Protein AF-A0A534IMD2-F1 (afdb_monomer_lite)

pLDDT: mean 94.57, std 8.64, range [44.84, 98.88]

Sequence (165 aa):
MSPAAIDRVFERRLSAFINAGQPQLLQGGRKGVEKESLRVTPQGRLAGTPHPRALGSALTDEHITTDYSEALIELVTPAFTHSWELLQYLLDLHQFVYRHLGDELLWATSMPCAIDRDEDIPLAQYGRSHIGRMKTIYRNGLGLRYGRMMQAISGVHFNYSFPRP

Radius of gyration: 20.44 Å; chains: 1; bounding box: 40×32×58 Å

Secondary structure (DSSP, 8-state):
-PPP---HHHHHHHHHHHHTT-GGGGTT-EEEEEEEEEEE-TTSBBP-SPPPGGG--TTT-SSEEE-SBTTEEEEEPPPBSSHHHHHHHHHHHHHHHHTTSTT-EE--SSS--B-S-GGGSPBP---SSHHHHHHHHHHHHHHHHH-HHHHT---EEEEEEPPP-

Structure (mmCIF, N/CA/C/O backbone):
data_AF-A0A534IMD2-F1
#
_entry.id   AF-A0A534IMD2-F1
#
loop_
_atom_site.group_PDB
_atom_site.id
_atom_site.type_symbol
_atom_site.label_atom_id
_atom_site.label_alt_id
_atom_site.label_comp_id
_atom_site.label_asym_id
_atom_site.label_entity_id
_atom_site.label_seq_id
_atom_site.pdbx_PDB_ins_code
_atom_site.Cartn_x
_atom_site.Cartn_y
_atom_site.Cartn_z
_atom_site.occupancy
_atom_site.B_iso_or_equiv
_atom_site.auth_seq_id
_atom_site.auth_comp_id
_atom_site.auth_asym_id
_atom_site.auth_atom_id
_atom_site.pdbx_PDB_model_num
ATOM 1 N N . MET A 1 1 ? 21.701 1.878 34.511 1.00 44.84 1 MET A N 1
ATOM 2 C CA . MET A 1 1 ? 20.429 2.104 33.792 1.00 44.84 1 MET A CA 1
ATOM 3 C C . MET A 1 1 ? 19.536 2.914 34.713 1.00 44.84 1 MET A C 1
ATOM 5 O O . MET A 1 1 ? 19.290 2.459 35.821 1.00 44.84 1 MET A O 1
ATOM 9 N N . SER A 1 2 ? 19.162 4.136 34.327 1.00 50.16 2 SER A N 1
ATOM 10 C CA . SER A 1 2 ? 18.204 4.936 35.105 1.00 50.16 2 SER A CA 1
ATOM 11 C C . SER A 1 2 ? 16.863 4.193 35.122 1.00 50.16 2 SER A C 1
ATOM 13 O O . SER A 1 2 ? 16.464 3.726 34.050 1.00 50.16 2 SER A O 1
ATOM 15 N N . PRO A 1 3 ? 16.173 4.038 36.267 1.00 55.62 3 PRO A N 1
ATOM 16 C CA . PRO A 1 3 ? 14.817 3.511 36.257 1.00 55.62 3 PRO A CA 1
ATOM 17 C C . PRO A 1 3 ? 13.993 4.433 35.361 1.00 55.62 3 PRO A C 1
ATOM 19 O O . PRO A 1 3 ? 14.042 5.653 35.538 1.00 55.62 3 PRO A O 1
ATOM 22 N N . ALA A 1 4 ? 13.302 3.874 34.365 1.00 61.97 4 ALA A N 1
ATOM 23 C CA . ALA A 1 4 ? 12.401 4.647 33.522 1.00 61.97 4 ALA A CA 1
ATOM 24 C C . ALA A 1 4 ? 11.477 5.446 34.449 1.00 61.97 4 ALA A C 1
ATOM 26 O O . ALA A 1 4 ? 10.780 4.864 35.282 1.00 61.97 4 ALA A O 1
ATOM 27 N N . ALA A 1 5 ? 11.564 6.776 34.390 1.00 67.50 5 ALA A N 1
ATOM 28 C CA . ALA A 1 5 ? 10.766 7.636 35.241 1.00 67.50 5 ALA A CA 1
ATOM 29 C C . ALA A 1 5 ? 9.299 7.328 34.941 1.00 67.50 5 ALA A C 1
ATOM 31 O O . ALA A 1 5 ? 8.837 7.550 33.825 1.00 67.50 5 ALA A O 1
ATOM 32 N N . ILE A 1 6 ? 8.597 6.752 35.917 1.00 66.94 6 ILE A N 1
ATOM 33 C CA . ILE A 1 6 ? 7.177 6.438 35.784 1.00 66.94 6 ILE A CA 1
ATOM 34 C C . ILE A 1 6 ? 6.456 7.754 35.497 1.00 66.94 6 ILE A C 1
ATOM 36 O O . ILE A 1 6 ? 6.516 8.689 36.306 1.00 66.94 6 ILE A O 1
ATOM 40 N N . ASP A 1 7 ? 5.795 7.832 34.344 1.00 85.62 7 ASP A N 1
ATOM 41 C CA . ASP A 1 7 ? 4.964 8.971 33.981 1.00 85.62 7 ASP A CA 1
ATOM 42 C C . ASP A 1 7 ? 3.763 9.022 34.937 1.00 85.62 7 ASP A C 1
ATOM 44 O O . ASP A 1 7 ? 2.736 8.365 34.760 1.00 85.62 7 ASP A O 1
ATOM 48 N N . ARG A 1 8 ? 3.906 9.825 35.995 1.00 87.94 8 ARG A N 1
ATOM 49 C CA . ARG A 1 8 ? 2.874 10.014 37.022 1.00 87.94 8 ARG A CA 1
ATOM 50 C C . ARG A 1 8 ? 1.573 10.577 36.445 1.00 87.94 8 ARG A C 1
ATOM 52 O O . ARG A 1 8 ? 0.520 10.413 37.059 1.00 87.94 8 ARG A O 1
ATOM 59 N N . VAL A 1 9 ? 1.624 11.262 35.301 1.00 91.12 9 VAL A N 1
ATOM 60 C CA . VAL A 1 9 ? 0.428 11.783 34.630 1.00 91.12 9 VAL A CA 1
ATOM 61 C C . VAL A 1 9 ? -0.318 10.646 33.944 1.00 91.12 9 VAL A C 1
ATOM 63 O O . VAL A 1 9 ? -1.542 10.577 34.083 1.00 91.12 9 VAL A O 1
ATOM 66 N N . PHE A 1 10 ? 0.400 9.755 33.257 1.00 89.25 10 PHE A N 1
ATOM 67 C CA . PHE A 1 10 ? -0.167 8.542 32.667 1.00 89.25 10 PHE A CA 1
ATOM 68 C C . PHE A 1 10 ? -0.849 7.674 33.729 1.00 89.25 10 PHE A C 1
ATOM 70 O O . PHE A 1 10 ? -2.043 7.406 33.610 1.00 89.25 10 PHE A O 1
ATOM 77 N N . GLU A 1 11 ? -0.144 7.344 34.814 1.00 90.88 11 GLU A N 1
ATOM 78 C CA . GLU A 1 11 ? -0.682 6.509 35.899 1.00 90.88 11 GLU A CA 1
ATOM 79 C C . GLU A 1 11 ? -1.950 7.100 36.522 1.00 90.88 11 GLU A C 1
ATOM 81 O O . GLU A 1 11 ? -2.948 6.407 36.733 1.00 90.88 11 GLU A O 1
ATOM 86 N N . ARG A 1 12 ? -1.958 8.418 36.762 1.00 92.50 12 ARG A N 1
ATOM 87 C CA . ARG A 1 12 ? -3.133 9.106 37.308 1.00 92.50 12 ARG A CA 1
ATOM 88 C C . ARG A 1 12 ? -4.322 9.058 36.347 1.00 92.50 12 ARG A C 1
ATOM 90 O O . ARG A 1 12 ? -5.449 8.870 36.797 1.00 92.50 12 ARG A O 1
ATOM 97 N N . ARG A 1 13 ? -4.095 9.245 35.041 1.00 89.00 13 ARG A N 1
ATOM 98 C CA . ARG A 1 13 ? -5.154 9.191 34.016 1.00 89.00 13 ARG A CA 1
ATOM 99 C C . ARG A 1 13 ? -5.706 7.778 33.858 1.00 89.00 13 ARG A C 1
ATOM 101 O O . ARG A 1 13 ? -6.921 7.621 33.819 1.00 89.00 13 ARG A O 1
ATOM 108 N N . LEU A 1 14 ? -4.832 6.774 33.826 1.00 88.06 14 LEU A N 1
ATOM 109 C CA . LEU A 1 14 ? -5.225 5.370 33.757 1.00 88.06 14 LEU A CA 1
ATOM 110 C C . LEU A 1 14 ? -6.031 4.964 34.996 1.00 88.06 14 LEU A C 1
ATOM 112 O O . LEU A 1 14 ? -7.119 4.413 34.859 1.00 88.06 14 LEU A O 1
ATOM 116 N N . SER A 1 15 ? -5.560 5.324 36.193 1.00 91.19 15 SER A N 1
ATOM 117 C CA . SER A 1 15 ? -6.284 5.075 37.446 1.00 91.19 15 SER A CA 1
ATOM 118 C C . SER A 1 15 ? -7.655 5.752 37.454 1.00 91.19 15 SER A C 1
ATOM 120 O O . SER A 1 15 ? -8.643 5.131 37.831 1.00 91.19 15 SER A O 1
ATOM 122 N N . ALA A 1 16 ? -7.747 7.010 37.005 1.00 89.06 16 ALA A N 1
ATOM 123 C CA . ALA A 1 16 ? -9.023 7.716 36.907 1.00 89.06 16 ALA A CA 1
ATOM 124 C C . ALA A 1 16 ? -9.985 7.038 35.916 1.00 89.06 16 ALA A C 1
ATOM 126 O O . ALA A 1 16 ? -11.165 6.903 36.222 1.00 89.06 16 ALA A O 1
ATOM 127 N N . PHE A 1 17 ? -9.484 6.575 34.767 1.00 87.50 17 PHE A N 1
ATOM 128 C CA . PHE A 1 17 ? -10.277 5.843 33.778 1.00 87.50 17 PHE A CA 1
ATOM 129 C C . PHE A 1 17 ? -10.803 4.509 34.328 1.00 87.50 17 PHE A C 1
ATOM 131 O O . PHE A 1 17 ? -11.991 4.217 34.205 1.00 87.50 17 PHE A O 1
ATOM 138 N N . ILE A 1 18 ? -9.938 3.726 34.981 1.00 88.94 18 ILE A N 1
ATOM 139 C CA . ILE A 1 18 ? -10.311 2.453 35.613 1.00 88.94 18 ILE A CA 1
ATOM 140 C C . ILE A 1 18 ? -11.369 2.693 36.697 1.00 88.94 18 ILE A C 1
ATOM 142 O O . ILE A 1 18 ? -12.411 2.039 36.700 1.00 88.94 18 ILE A O 1
ATOM 146 N N . ASN A 1 19 ? -11.138 3.673 37.575 1.00 92.56 19 ASN A N 1
ATOM 147 C CA . ASN A 1 19 ? -12.040 3.993 38.682 1.00 92.56 19 ASN A CA 1
ATOM 148 C C . ASN A 1 19 ? -13.374 4.599 38.221 1.00 92.56 19 ASN A C 1
ATOM 150 O O . ASN A 1 19 ? -14.359 4.497 38.948 1.00 92.56 19 ASN A O 1
ATOM 154 N N . ALA A 1 20 ? -13.435 5.205 37.030 1.00 88.62 20 ALA A N 1
ATOM 155 C CA . ALA A 1 20 ? -14.683 5.710 36.459 1.00 88.62 20 ALA A CA 1
ATOM 156 C C . ALA A 1 20 ? -15.673 4.585 36.104 1.00 88.62 20 ALA A C 1
ATOM 158 O O . ALA A 1 20 ? -16.863 4.855 35.969 1.00 88.62 20 ALA A O 1
ATOM 159 N N . GLY A 1 21 ? -15.211 3.335 35.959 1.00 86.94 21 GLY A N 1
ATOM 160 C CA . GLY A 1 21 ? -16.087 2.182 35.729 1.00 86.94 21 GLY A CA 1
ATOM 161 C C . GLY A 1 21 ? -16.780 2.177 34.361 1.00 86.94 21 GLY A C 1
ATOM 162 O O . GLY A 1 21 ? -17.847 1.585 34.222 1.00 86.94 21 GLY A O 1
ATOM 163 N N . GLN A 1 22 ? -16.187 2.828 33.353 1.00 84.25 22 GLN A N 1
ATOM 164 C CA . GLN A 1 22 ? -16.753 2.982 32.004 1.00 84.25 22 GLN A CA 1
ATOM 165 C C . GLN A 1 22 ? -15.873 2.312 30.928 1.00 84.25 22 GLN A C 1
ATOM 167 O O . GLN A 1 22 ? -15.345 2.989 30.040 1.00 84.25 22 GLN A O 1
ATOM 172 N N . PRO A 1 23 ? -15.683 0.976 30.968 1.00 80.25 23 PRO A N 1
ATOM 173 C CA . PRO A 1 23 ? -14.828 0.271 30.009 1.00 80.25 23 PRO A CA 1
ATOM 174 C C . PRO A 1 23 ? -15.314 0.403 28.558 1.00 80.25 23 PRO A C 1
ATOM 176 O O . PRO A 1 23 ? -14.522 0.245 27.630 1.00 80.25 23 PRO A O 1
ATOM 179 N N . GLN A 1 24 ? -16.594 0.725 28.348 1.00 84.44 24 GLN A N 1
ATOM 180 C CA . GLN A 1 24 ? -17.191 0.898 27.025 1.00 84.44 24 GLN A CA 1
ATOM 181 C C . GLN A 1 24 ? -16.595 2.090 26.259 1.00 84.44 24 GLN A C 1
ATOM 183 O O . GLN A 1 24 ? -16.595 2.071 25.034 1.00 84.44 24 GLN A O 1
ATOM 188 N N . LEU A 1 25 ? -16.008 3.080 26.945 1.00 84.12 25 LEU A N 1
ATOM 189 C CA . LEU A 1 25 ? -15.410 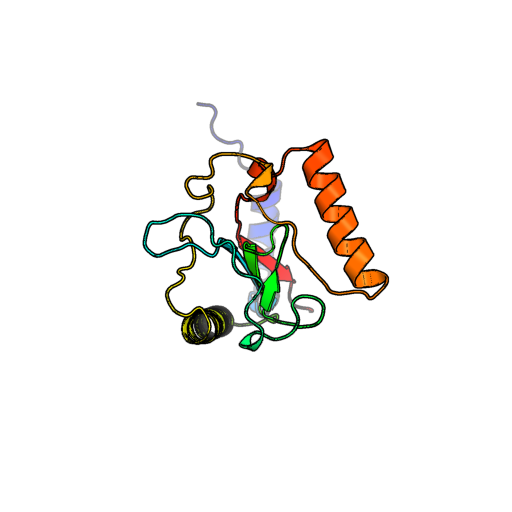4.267 26.313 1.00 84.12 25 LEU A CA 1
ATOM 190 C C . LEU A 1 25 ? -14.211 3.964 25.403 1.00 84.12 25 LEU A C 1
ATOM 192 O O . LEU A 1 25 ? -13.847 4.794 24.576 1.00 84.12 25 LEU A O 1
ATOM 196 N N . LEU A 1 26 ? -13.566 2.805 25.566 1.00 84.06 26 LEU A N 1
ATOM 197 C CA . LEU A 1 26 ? -12.480 2.353 24.686 1.00 84.06 26 LEU A CA 1
ATOM 198 C C . LEU A 1 26 ? -12.923 1.225 23.745 1.00 84.06 26 LEU A C 1
ATOM 200 O O . LEU A 1 26 ? -12.136 0.772 22.913 1.00 84.06 26 LEU A O 1
ATOM 204 N N . GLN A 1 27 ? -14.169 0.763 23.860 1.00 88.56 27 GLN A N 1
ATOM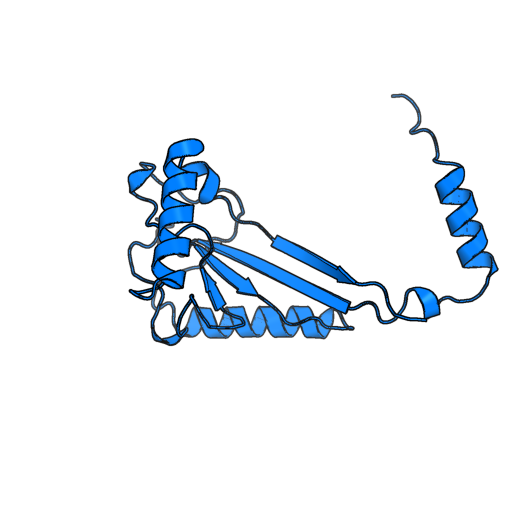 205 C CA . GLN A 1 27 ? -14.724 -0.283 23.009 1.00 88.56 27 GLN A CA 1
ATOM 206 C C . GLN A 1 27 ? -15.329 0.320 21.741 1.00 88.56 27 GLN A C 1
ATOM 208 O O . GLN A 1 27 ? -15.902 1.400 21.762 1.00 88.56 27 GLN A O 1
ATOM 213 N N . GLY A 1 28 ? -15.221 -0.396 20.620 1.00 89.44 28 GLY A N 1
ATOM 214 C CA . GLY A 1 28 ? -15.822 0.028 19.350 1.00 89.44 28 GLY A CA 1
ATOM 215 C C . GLY A 1 28 ? -14.974 0.992 18.514 1.00 89.44 28 GLY A C 1
ATOM 216 O O . GLY A 1 28 ? -15.460 1.498 17.504 1.00 89.44 28 GLY A O 1
ATOM 217 N N . GLY A 1 29 ? -13.712 1.233 18.887 1.00 94.62 29 GLY A N 1
ATOM 218 C CA . GLY A 1 29 ? -12.768 1.936 18.017 1.00 94.62 29 GLY A CA 1
ATOM 219 C C . GLY A 1 29 ? -12.591 1.206 16.684 1.00 94.62 29 GLY A C 1
ATOM 220 O O . GLY A 1 29 ? -12.532 -0.028 16.647 1.00 94.62 29 GLY A O 1
ATOM 221 N N . ARG A 1 30 ? -12.526 1.959 15.581 1.00 96.94 30 ARG A N 1
ATOM 222 C CA . ARG A 1 30 ? -12.354 1.376 14.242 1.00 96.94 30 ARG A CA 1
ATOM 223 C C . ARG A 1 30 ? -10.885 1.330 13.859 1.00 96.94 30 ARG A C 1
ATOM 225 O O . ARG A 1 30 ? -10.134 2.242 14.195 1.00 96.94 30 ARG A O 1
ATOM 232 N N . LYS A 1 31 ? -10.505 0.297 13.117 1.00 97.50 31 LYS A N 1
ATOM 233 C CA . LYS A 1 31 ? -9.135 0.006 12.690 1.00 97.50 31 LYS A CA 1
ATOM 234 C C . LYS A 1 31 ? -9.093 -0.426 11.235 1.00 97.50 31 LYS A C 1
ATOM 236 O O . LYS A 1 31 ? -9.986 -1.140 10.789 1.00 97.50 31 LYS A O 1
ATOM 241 N N . GLY A 1 32 ? -8.058 -0.008 10.528 1.00 98.50 32 GLY A N 1
ATOM 242 C CA . GLY A 1 32 ? -7.754 -0.429 9.165 1.00 98.50 32 GLY A CA 1
ATOM 243 C C . GLY A 1 32 ? -6.255 -0.647 9.016 1.00 98.50 32 GLY A C 1
ATOM 244 O O . GLY A 1 32 ? -5.473 -0.168 9.840 1.00 98.50 32 GLY A O 1
ATOM 245 N N . VAL A 1 33 ? -5.858 -1.390 7.992 1.00 98.69 33 VAL A N 1
ATOM 246 C CA . VAL A 1 33 ? -4.456 -1.664 7.687 1.00 98.69 33 VAL A CA 1
ATOM 247 C C . VAL A 1 33 ? -4.176 -1.367 6.222 1.00 98.69 33 VAL A C 1
ATOM 249 O O . VAL A 1 33 ? -4.959 -1.743 5.352 1.00 98.69 33 VAL A O 1
ATOM 252 N N . GLU A 1 34 ? -3.036 -0.731 5.979 1.00 98.81 34 GLU A N 1
ATOM 253 C CA . GLU A 1 34 ? -2.367 -0.724 4.678 1.00 98.81 34 GLU A CA 1
ATOM 254 C C . GLU A 1 34 ? -1.155 -1.653 4.783 1.00 98.81 34 GLU A C 1
ATOM 256 O O . GLU A 1 34 ? -0.410 -1.594 5.766 1.00 98.81 34 GLU A O 1
ATOM 261 N N . LYS A 1 35 ? -0.972 -2.550 3.814 1.00 98.69 35 LYS A N 1
ATOM 262 C CA . LYS A 1 35 ? 0.175 -3.463 3.760 1.00 98.69 35 LYS A CA 1
ATOM 263 C C . LYS A 1 35 ? 0.808 -3.398 2.387 1.00 98.69 35 LYS A C 1
ATOM 265 O O . LYS A 1 35 ? 0.162 -3.723 1.394 1.00 98.69 35 LYS A O 1
ATOM 270 N N . GLU A 1 36 ? 2.098 -3.110 2.358 1.00 98.81 36 GLU A N 1
ATOM 271 C CA . GLU A 1 36 ? 2.885 -3.047 1.132 1.00 98.81 36 GLU A CA 1
ATOM 272 C C . GLU A 1 36 ? 3.696 -4.331 0.921 1.00 98.81 36 GLU A C 1
ATOM 274 O O . GLU A 1 36 ? 4.067 -5.028 1.871 1.00 98.81 36 GLU A O 1
ATOM 279 N N . SER A 1 37 ? 3.971 -4.677 -0.336 1.00 98.56 37 SER A N 1
ATOM 280 C CA . SER A 1 37 ? 4.895 -5.758 -0.681 1.00 98.56 37 SER A CA 1
ATOM 281 C C . SER A 1 37 ? 5.397 -5.638 -2.117 1.00 98.56 37 SER A C 1
ATOM 283 O O . SER A 1 37 ? 4.644 -5.312 -3.033 1.00 98.56 37 SER A O 1
ATOM 285 N N . LEU A 1 38 ? 6.678 -5.928 -2.338 1.00 98.62 38 LEU A N 1
ATOM 286 C CA . LEU A 1 38 ? 7.212 -6.030 -3.692 1.00 98.62 38 LEU A CA 1
ATOM 287 C C . LEU A 1 38 ? 6.741 -7.331 -4.340 1.00 98.62 38 LEU A C 1
ATOM 289 O O . LEU A 1 38 ? 6.892 -8.409 -3.766 1.00 98.62 38 LEU A O 1
ATOM 293 N N . ARG A 1 39 ? 6.247 -7.243 -5.570 1.00 98.62 39 ARG A N 1
ATOM 294 C CA . ARG A 1 39 ? 6.112 -8.393 -6.458 1.00 98.62 39 ARG A CA 1
ATOM 295 C C . ARG A 1 39 ? 7.499 -8.835 -6.904 1.00 98.62 39 ARG A C 1
ATOM 297 O O . ARG A 1 39 ? 8.309 -8.022 -7.359 1.00 98.62 39 ARG A O 1
ATOM 304 N N . VAL A 1 40 ? 7.774 -10.123 -6.769 1.00 98.44 40 VAL A N 1
ATOM 305 C CA . VAL A 1 40 ? 9.056 -10.733 -7.119 1.00 98.44 40 VAL A CA 1
ATOM 306 C C . VAL A 1 40 ? 8.846 -12.006 -7.927 1.00 98.44 40 VAL A C 1
ATOM 308 O O . VAL A 1 40 ? 7.835 -12.689 -7.813 1.00 98.44 40 VAL A O 1
ATOM 311 N N . THR A 1 41 ? 9.831 -12.347 -8.740 1.00 97.75 41 THR A N 1
ATOM 312 C CA . THR A 1 41 ? 9.941 -13.655 -9.393 1.00 97.75 41 THR A CA 1
ATOM 313 C C . THR A 1 41 ? 10.164 -14.772 -8.358 1.00 97.75 41 THR A C 1
ATOM 315 O O . THR A 1 41 ? 10.621 -14.486 -7.246 1.00 97.75 41 THR A O 1
ATOM 318 N N . PRO A 1 42 ? 9.957 -16.056 -8.712 1.00 97.12 42 PRO A N 1
ATOM 319 C CA . PRO A 1 42 ? 10.295 -17.189 -7.842 1.00 97.12 42 PRO A CA 1
ATOM 320 C C . PRO A 1 42 ? 11.757 -17.219 -7.369 1.00 97.12 42 PRO A C 1
ATOM 322 O O . PRO A 1 42 ? 12.072 -17.823 -6.349 1.00 97.12 42 PRO A O 1
ATOM 325 N N . GLN A 1 43 ? 12.662 -16.556 -8.093 1.00 96.44 43 GLN A N 1
ATOM 326 C CA . GLN A 1 43 ? 14.076 -16.418 -7.740 1.00 96.44 43 GLN A CA 1
ATOM 327 C C . GLN A 1 43 ? 14.341 -15.246 -6.776 1.00 96.44 43 GLN A C 1
ATOM 329 O O . GLN A 1 43 ? 15.495 -14.952 -6.474 1.00 96.44 43 GLN A O 1
ATOM 334 N N . GLY A 1 44 ? 13.298 -14.547 -6.318 1.00 95.62 44 GLY A N 1
ATOM 335 C CA . GLY A 1 44 ? 13.410 -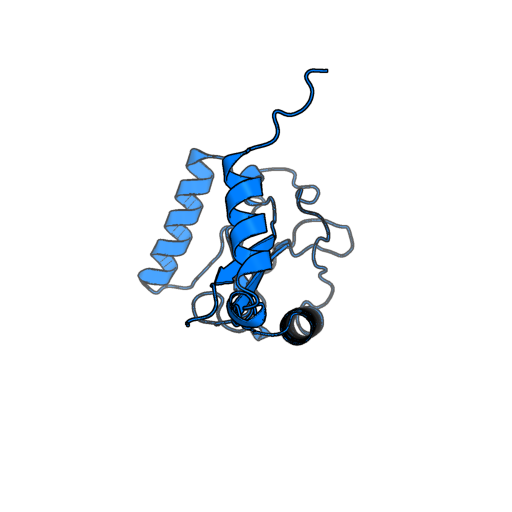13.409 -5.407 1.00 95.62 44 GLY A CA 1
ATOM 336 C C . GLY A 1 44 ? 13.932 -12.131 -6.065 1.00 95.62 44 GLY A C 1
ATOM 337 O O . GLY A 1 44 ? 14.419 -11.252 -5.363 1.00 95.62 44 GLY A O 1
ATOM 338 N N . ARG A 1 45 ? 13.865 -12.011 -7.398 1.00 96.69 45 ARG A N 1
ATOM 339 C CA . ARG A 1 45 ? 14.196 -10.762 -8.114 1.00 96.69 45 ARG A CA 1
ATOM 340 C C . ARG A 1 45 ? 12.949 -9.919 -8.322 1.00 96.69 45 ARG A C 1
ATOM 342 O O . ARG A 1 45 ? 11.894 -10.490 -8.590 1.00 96.69 45 ARG A O 1
ATOM 349 N N . LEU A 1 46 ? 13.088 -8.596 -8.270 1.00 97.81 46 LEU A N 1
ATOM 350 C CA . LEU A 1 46 ? 11.996 -7.650 -8.503 1.00 97.81 46 LEU A CA 1
ATOM 351 C C . LEU A 1 46 ? 11.260 -7.945 -9.822 1.00 97.81 46 LEU A C 1
ATOM 353 O O . LEU A 1 46 ? 11.893 -8.140 -10.862 1.00 97.81 46 LEU A O 1
ATOM 357 N N . ALA A 1 47 ? 9.928 -7.984 -9.783 1.00 97.44 47 ALA A N 1
ATOM 358 C CA . ALA A 1 47 ? 9.115 -8.176 -10.977 1.00 97.44 47 ALA A CA 1
ATOM 359 C C . ALA A 1 47 ? 9.148 -6.923 -11.869 1.00 97.44 47 ALA A C 1
ATOM 361 O O . ALA A 1 47 ? 8.907 -5.810 -11.408 1.00 97.44 47 ALA A O 1
ATOM 362 N N . GLY A 1 48 ? 9.419 -7.110 -13.164 1.00 95.75 48 GLY A N 1
ATOM 363 C CA . GLY A 1 48 ? 9.393 -6.036 -14.171 1.00 95.75 48 GLY A CA 1
ATOM 364 C C . GLY A 1 48 ? 8.071 -5.918 -14.937 1.00 95.75 48 GLY A C 1
ATOM 365 O O . GLY A 1 48 ? 7.947 -5.096 -15.842 1.00 95.75 48 GLY A O 1
ATOM 366 N N . THR A 1 49 ? 7.096 -6.769 -14.627 1.00 97.69 49 THR A N 1
ATOM 367 C CA . THR A 1 49 ? 5.769 -6.764 -15.249 1.00 97.69 49 THR A CA 1
ATOM 368 C C . THR A 1 49 ? 4.927 -5.593 -14.719 1.00 97.69 49 THR A C 1
ATOM 370 O O . THR A 1 49 ? 5.126 -5.150 -13.583 1.00 97.69 49 THR A O 1
ATOM 373 N N . PRO A 1 50 ? 3.970 -5.074 -15.509 1.00 98.06 50 PRO A N 1
ATOM 374 C CA . PRO A 1 50 ? 3.045 -4.046 -15.036 1.00 98.06 50 PRO A CA 1
ATOM 375 C C . PRO A 1 50 ? 2.092 -4.590 -13.963 1.00 98.06 50 PRO A C 1
ATOM 377 O O . PRO A 1 50 ? 1.931 -5.804 -13.825 1.00 98.06 50 PRO A O 1
ATOM 380 N N . HIS A 1 51 ? 1.410 -3.692 -13.251 1.00 98.31 51 HIS A N 1
ATOM 381 C CA . HIS A 1 51 ? 0.322 -4.043 -12.346 1.00 98.31 51 HIS A CA 1
ATOM 382 C C . HIS A 1 51 ? -0.702 -4.946 -13.070 1.00 98.31 51 HIS A C 1
ATOM 384 O O . HIS A 1 51 ? -1.178 -4.583 -14.158 1.00 98.31 51 HIS A O 1
ATOM 390 N N . PRO A 1 52 ? -1.036 -6.134 -12.526 1.00 97.94 52 PRO A N 1
ATOM 391 C CA . PRO A 1 52 ? -1.916 -7.070 -13.212 1.00 97.94 52 PRO A CA 1
ATOM 392 C C . PRO A 1 52 ? -3.294 -6.463 -13.487 1.00 97.94 52 PRO A C 1
ATOM 394 O O . PRO A 1 52 ? -4.008 -6.070 -12.572 1.00 97.94 52 PRO A O 1
ATOM 397 N N . ARG A 1 53 ? -3.722 -6.451 -14.756 1.00 96.31 53 ARG A N 1
ATOM 398 C CA . ARG A 1 53 ? -5.018 -5.865 -15.162 1.00 96.31 53 ARG A CA 1
ATOM 399 C C . ARG A 1 53 ? -6.225 -6.477 -14.449 1.00 96.31 53 ARG A C 1
ATOM 401 O O . ARG A 1 53 ? -7.245 -5.812 -14.309 1.00 96.31 53 ARG A O 1
ATOM 408 N N . ALA A 1 54 ? -6.123 -7.738 -14.031 1.00 97.44 54 ALA A N 1
ATOM 409 C CA . ALA A 1 54 ? -7.182 -8.427 -13.298 1.00 97.44 54 ALA A CA 1
ATOM 410 C C . ALA A 1 54 ? -7.387 -7.884 -11.871 1.00 97.44 54 ALA A C 1
ATOM 412 O O . ALA A 1 54 ? -8.443 -8.109 -11.292 1.00 97.44 54 ALA A O 1
ATOM 413 N N . LEU A 1 55 ? -6.414 -7.139 -11.335 1.00 97.88 55 LEU A N 1
ATOM 414 C CA . LEU A 1 55 ? -6.523 -6.412 -10.066 1.00 97.88 55 LEU A CA 1
ATOM 415 C C . LEU A 1 55 ? -7.133 -5.013 -10.242 1.00 97.88 55 LEU A C 1
ATOM 417 O O . LEU A 1 55 ? -7.244 -4.264 -9.282 1.00 97.88 55 LEU A O 1
ATOM 421 N N . GLY A 1 56 ? -7.548 -4.664 -11.462 1.00 96.81 56 GLY A N 1
ATOM 422 C CA . GLY A 1 56 ? -8.198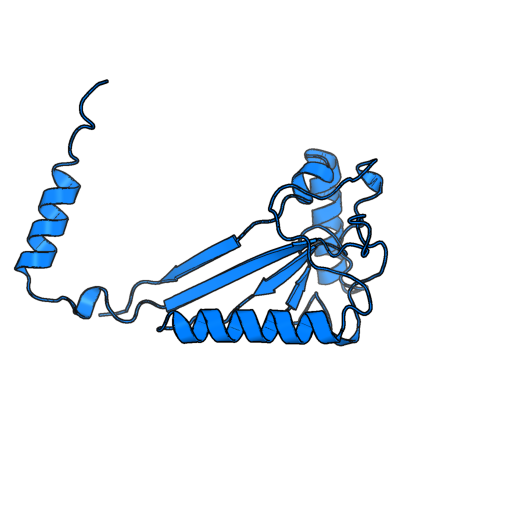 -3.399 -11.757 1.00 96.81 56 GLY A CA 1
ATOM 423 C C . GLY A 1 56 ? -7.211 -2.273 -12.047 1.00 96.81 56 GLY A C 1
ATOM 424 O O . GLY A 1 56 ? -6.193 -2.445 -12.720 1.00 96.81 56 GLY A O 1
ATOM 425 N N . SER A 1 57 ? -7.588 -1.070 -11.623 1.00 98.25 57 SER A N 1
ATOM 426 C CA . SER A 1 57 ? -6.831 0.155 -11.861 1.00 98.25 57 SER A CA 1
ATOM 427 C C . SER A 1 57 ? -6.257 0.634 -10.540 1.00 98.25 57 SER A C 1
ATOM 429 O O . SER A 1 57 ? -6.997 1.166 -9.717 1.00 98.25 57 SER A O 1
ATOM 431 N N . ALA A 1 58 ? -4.934 0.559 -10.386 1.00 98.31 58 ALA A N 1
ATOM 432 C CA . ALA A 1 58 ? -4.248 1.057 -9.194 1.00 98.31 58 ALA A CA 1
ATOM 433 C C . ALA A 1 58 ? -4.546 2.542 -8.892 1.00 98.31 58 ALA A C 1
ATOM 435 O O . ALA A 1 58 ? -4.375 2.995 -7.768 1.00 98.31 58 ALA A O 1
ATOM 436 N N . LEU A 1 59 ? -5.011 3.332 -9.869 1.00 98.56 59 LEU A N 1
ATOM 437 C CA . LEU A 1 59 ? -5.404 4.724 -9.628 1.00 98.56 59 LEU A CA 1
ATOM 438 C C . LEU A 1 59 ? -6.719 4.858 -8.843 1.00 98.56 59 LEU A C 1
ATOM 440 O O . LEU A 1 59 ? -6.912 5.868 -8.168 1.00 98.56 59 LEU A O 1
ATOM 444 N N . THR A 1 60 ? -7.646 3.918 -9.015 1.00 98.19 60 THR A N 1
ATOM 445 C CA . THR A 1 60 ? -9.061 4.094 -8.642 1.00 98.19 60 THR A CA 1
ATOM 446 C C . THR A 1 60 ? -9.643 2.944 -7.835 1.00 98.19 60 THR A C 1
ATOM 448 O O . THR A 1 60 ? -10.753 3.090 -7.339 1.00 98.19 60 THR A O 1
ATOM 451 N N . ASP A 1 61 ? -8.958 1.807 -7.755 1.00 97.94 61 ASP A N 1
ATOM 452 C CA . ASP A 1 61 ? -9.375 0.698 -6.905 1.00 97.94 61 ASP A CA 1
ATOM 453 C C . ASP A 1 61 ? -9.251 1.086 -5.424 1.00 97.94 61 ASP A C 1
ATOM 455 O O . ASP A 1 61 ? -8.309 1.774 -5.026 1.00 97.94 61 ASP A O 1
ATOM 459 N N . GLU A 1 62 ? -10.231 0.682 -4.618 1.00 97.38 62 GLU A N 1
ATOM 460 C CA . GLU A 1 62 ? -10.327 1.066 -3.206 1.00 97.38 62 GLU A CA 1
ATOM 461 C C . GLU A 1 62 ? -9.469 0.192 -2.281 1.00 97.38 62 GLU A C 1
ATOM 463 O O . GLU A 1 62 ? -9.224 0.575 -1.136 1.00 97.38 62 GLU A O 1
ATOM 468 N N . HIS A 1 63 ? -9.038 -0.985 -2.744 1.00 98.56 63 HIS A N 1
ATOM 469 C CA . HIS A 1 63 ? -8.436 -2.010 -1.890 1.00 98.56 63 HIS A CA 1
ATOM 470 C C . HIS A 1 63 ? -7.081 -2.509 -2.374 1.00 98.56 63 HIS A C 1
ATOM 472 O O . HIS A 1 63 ? -6.307 -3.021 -1.564 1.00 98.56 63 HIS A O 1
ATOM 478 N N . ILE A 1 64 ? -6.794 -2.401 -3.669 1.00 98.75 64 ILE A N 1
ATOM 479 C CA . ILE A 1 64 ? -5.553 -2.887 -4.265 1.00 98.75 64 ILE A CA 1
ATOM 480 C C . ILE A 1 64 ? -4.966 -1.789 -5.145 1.00 98.75 64 ILE A C 1
ATOM 482 O O . ILE A 1 64 ? -5.454 -1.492 -6.231 1.00 98.75 64 ILE A O 1
ATOM 486 N N . THR A 1 65 ? -3.868 -1.199 -4.692 1.00 98.75 65 THR A N 1
ATOM 487 C CA . THR A 1 65 ? -3.159 -0.149 -5.423 1.00 98.75 65 THR A CA 1
ATOM 488 C C . THR A 1 65 ? -1.665 -0.462 -5.494 1.00 98.75 65 THR A C 1
ATOM 490 O O . THR A 1 65 ? -1.220 -1.578 -5.215 1.00 98.75 65 THR A O 1
ATOM 493 N N . THR A 1 66 ? -0.882 0.507 -5.944 1.00 98.75 66 THR A N 1
ATOM 494 C CA . THR A 1 66 ? 0.576 0.481 -5.897 1.00 98.75 66 THR A CA 1
ATOM 495 C C . THR A 1 66 ? 1.055 1.708 -5.148 1.00 98.75 66 THR A C 1
ATOM 497 O O . THR A 1 66 ? 0.571 2.813 -5.429 1.00 98.75 66 THR A O 1
ATOM 500 N N . ASP A 1 67 ? 2.058 1.549 -4.289 1.00 98.44 67 ASP A N 1
ATOM 501 C CA . ASP A 1 67 ? 2.745 2.698 -3.714 1.00 98.44 67 ASP A CA 1
ATOM 502 C C . ASP A 1 67 ? 3.824 3.215 -4.687 1.00 98.44 67 ASP A C 1
ATOM 504 O O . ASP A 1 67 ? 3.490 3.555 -5.826 1.00 98.44 67 ASP A O 1
ATOM 508 N N . TYR A 1 68 ? 5.095 3.342 -4.296 1.00 98.56 68 TYR A N 1
ATOM 509 C CA . TYR A 1 68 ? 6.109 4.028 -5.092 1.00 98.56 68 TYR A CA 1
ATOM 510 C C . TYR A 1 68 ? 6.365 3.369 -6.454 1.00 98.56 68 TYR A C 1
ATOM 512 O O . TYR A 1 68 ? 6.445 4.047 -7.489 1.00 98.56 68 TYR A O 1
ATOM 520 N N . SER A 1 69 ? 6.513 2.046 -6.440 1.00 98.50 69 SER A N 1
ATOM 521 C CA . SER A 1 69 ? 6.913 1.245 -7.592 1.00 98.50 69 SER A CA 1
ATOM 522 C C . SER A 1 69 ? 5.721 0.545 -8.233 1.00 98.50 69 SER A C 1
ATOM 524 O O . SER A 1 69 ? 4.804 0.118 -7.541 1.00 98.50 69 SER A O 1
ATOM 526 N N . GLU A 1 70 ? 5.768 0.336 -9.547 1.00 98.69 70 GLU A N 1
ATOM 527 C CA . GLU A 1 70 ? 4.790 -0.497 -10.268 1.00 98.69 70 GLU A CA 1
ATOM 528 C C . GLU A 1 70 ? 4.763 -1.942 -9.731 1.00 98.69 70 GLU A C 1
ATOM 530 O O . GLU A 1 70 ? 3.760 -2.654 -9.824 1.00 98.69 70 GLU A O 1
ATOM 535 N N . ALA A 1 71 ? 5.878 -2.383 -9.147 1.00 98.25 71 ALA A N 1
ATOM 536 C CA . ALA A 1 71 ? 6.006 -3.677 -8.493 1.00 98.25 71 ALA A CA 1
ATOM 537 C C . ALA A 1 71 ? 5.637 -3.653 -7.001 1.00 98.25 71 ALA A C 1
ATOM 539 O O . ALA A 1 71 ? 5.490 -4.721 -6.420 1.00 98.25 71 ALA A O 1
ATOM 540 N N . LEU A 1 72 ? 5.483 -2.486 -6.370 1.00 98.69 72 LEU A N 1
ATOM 541 C CA . LEU A 1 72 ? 5.171 -2.366 -4.942 1.00 98.69 72 LEU A CA 1
ATOM 542 C C . LEU A 1 72 ? 3.654 -2.305 -4.756 1.00 98.69 72 LEU A C 1
ATOM 544 O O . LEU A 1 72 ? 3.059 -1.231 -4.809 1.00 98.69 72 LEU A O 1
ATOM 548 N N . ILE A 1 73 ? 3.029 -3.472 -4.591 1.00 98.62 73 ILE A N 1
ATOM 549 C CA . ILE A 1 73 ? 1.588 -3.563 -4.352 1.00 98.62 73 ILE A CA 1
ATOM 550 C C . ILE A 1 73 ? 1.265 -3.090 -2.935 1.00 98.62 73 ILE A C 1
ATOM 552 O O . ILE A 1 73 ? 2.008 -3.385 -2.000 1.00 98.62 73 ILE A O 1
ATOM 556 N N . GLU A 1 74 ? 0.138 -2.406 -2.781 1.00 98.88 74 GLU A N 1
ATOM 557 C CA . GLU A 1 74 ? -0.390 -1.950 -1.500 1.00 98.88 74 GLU A CA 1
ATOM 558 C C . GLU A 1 74 ? -1.830 -2.449 -1.345 1.00 98.88 74 GLU A C 1
ATOM 560 O O . GLU A 1 74 ? -2.676 -2.243 -2.220 1.00 98.88 74 GLU A O 1
ATOM 565 N N . LEU A 1 75 ? -2.091 -3.155 -0.245 1.00 98.81 75 LEU A N 1
ATOM 566 C CA . LEU A 1 75 ? -3.404 -3.683 0.114 1.00 98.81 75 LEU A CA 1
ATOM 567 C C . LEU A 1 75 ? -4.012 -2.809 1.204 1.00 98.81 75 LEU A C 1
ATOM 569 O O . LEU A 1 75 ? -3.413 -2.674 2.270 1.00 98.81 75 LEU A O 1
ATOM 573 N N . VAL A 1 76 ? -5.205 -2.275 0.959 1.00 98.75 76 VAL A N 1
ATOM 574 C CA . VAL A 1 76 ? -5.874 -1.303 1.831 1.00 98.75 76 VAL A CA 1
ATOM 575 C C . VAL A 1 76 ? -7.206 -1.867 2.318 1.00 98.75 76 VAL A C 1
ATOM 577 O O . VAL A 1 76 ? -8.122 -2.138 1.536 1.00 98.75 76 VAL A O 1
ATOM 580 N N . THR A 1 77 ? -7.344 -2.055 3.630 1.00 98.81 77 THR A N 1
ATOM 581 C CA . THR A 1 77 ? -8.598 -2.550 4.212 1.00 98.81 77 THR A CA 1
ATOM 582 C C . THR A 1 77 ? -9.580 -1.410 4.509 1.00 98.81 77 THR A C 1
ATOM 584 O O . THR A 1 77 ? -9.163 -0.319 4.902 1.00 98.81 77 THR A O 1
ATOM 587 N N . PRO A 1 78 ? -10.901 -1.670 4.488 1.00 98.50 78 PRO A N 1
ATOM 588 C CA . PRO A 1 78 ? -11.870 -0.831 5.184 1.00 98.50 78 PRO A CA 1
ATOM 589 C C . PRO A 1 78 ? -11.563 -0.711 6.684 1.00 98.50 78 PRO A C 1
ATOM 591 O O . PRO A 1 78 ? -10.747 -1.445 7.250 1.00 98.50 78 PRO A O 1
ATOM 594 N N . ALA A 1 79 ? -12.276 0.195 7.352 1.00 97.88 79 ALA A N 1
ATOM 595 C CA . ALA A 1 79 ? -12.202 0.341 8.800 1.00 97.88 79 ALA A CA 1
ATOM 596 C C . ALA A 1 79 ? -13.202 -0.593 9.513 1.00 97.88 79 ALA A C 1
ATOM 598 O O . ALA A 1 79 ? -14.417 -0.410 9.397 1.00 97.88 79 ALA A O 1
ATOM 599 N N . PHE A 1 80 ? -12.710 -1.532 10.317 1.00 97.88 80 PHE A N 1
ATOM 600 C CA . PHE A 1 80 ? -13.499 -2.522 11.063 1.00 97.88 80 PHE A CA 1
ATOM 601 C C . PHE A 1 80 ? -13.504 -2.244 12.564 1.00 97.88 80 PHE A C 1
ATOM 603 O O . PHE A 1 80 ? -12.567 -1.649 13.091 1.00 97.88 80 PHE A O 1
ATOM 610 N N . THR A 1 81 ? -14.527 -2.703 13.281 1.00 95.94 81 THR A N 1
ATOM 611 C CA . THR A 1 81 ? -14.570 -2.660 14.754 1.00 95.94 81 THR A CA 1
ATOM 612 C C . THR A 1 81 ? -13.862 -3.870 15.371 1.00 95.94 81 THR A C 1
ATOM 614 O O . THR A 1 81 ? -13.177 -3.741 16.392 1.00 95.94 81 THR A O 1
ATOM 617 N N . HIS A 1 82 ? -13.937 -5.047 14.740 1.00 95.62 82 HIS A N 1
ATOM 618 C CA . HIS A 1 82 ? -13.303 -6.265 15.246 1.00 95.62 82 HIS A CA 1
ATOM 619 C C . HIS A 1 82 ? -12.002 -6.604 14.508 1.00 95.62 82 HIS A C 1
ATOM 621 O O . HIS A 1 82 ? -11.869 -6.416 13.304 1.00 95.62 82 HIS A O 1
ATOM 627 N N . SER A 1 83 ? -10.991 -7.090 15.247 1.00 96.19 83 SER A N 1
ATOM 628 C CA . SER A 1 83 ? -9.678 -7.408 14.647 1.00 96.19 83 SER A CA 1
ATOM 629 C C . SER A 1 83 ? -9.771 -8.585 13.686 1.00 96.19 83 SER A C 1
ATOM 631 O O . SER A 1 83 ? -9.044 -8.621 12.703 1.00 96.19 83 SER A O 1
ATOM 633 N N . TRP A 1 84 ? -10.638 -9.552 13.990 1.00 97.81 84 TRP A N 1
ATOM 634 C CA . TRP A 1 84 ? -10.775 -10.755 13.180 1.00 97.81 84 TRP A CA 1
ATOM 635 C C . TRP A 1 84 ? -11.344 -10.429 11.793 1.00 97.81 84 TRP A C 1
ATOM 637 O O . TRP A 1 84 ? -10.846 -10.973 10.819 1.00 97.81 84 TRP A O 1
ATOM 647 N N . GLU A 1 85 ? -12.299 -9.494 11.689 1.00 98.25 85 GLU A N 1
ATOM 648 C CA . GLU A 1 85 ? -12.856 -9.047 10.403 1.00 98.25 85 GLU A CA 1
ATOM 649 C C . GLU A 1 85 ? -11.780 -8.393 9.538 1.00 98.25 85 GLU A C 1
ATOM 651 O O . GLU A 1 85 ? -11.633 -8.736 8.371 1.00 98.25 85 GLU A O 1
ATOM 656 N N . LEU A 1 86 ? -10.977 -7.503 10.134 1.00 98.50 86 LEU A N 1
ATOM 657 C CA . LEU A 1 86 ? -9.855 -6.858 9.453 1.00 98.50 86 LEU A CA 1
ATOM 658 C C . LEU A 1 86 ? -8.861 -7.893 8.924 1.00 98.50 86 LEU A C 1
ATOM 660 O O . LEU A 1 86 ? -8.491 -7.850 7.753 1.00 98.50 86 LEU A O 1
ATOM 664 N N . LEU A 1 87 ? -8.425 -8.817 9.785 1.00 98.56 87 LEU A N 1
ATOM 665 C CA . LEU A 1 87 ? -7.448 -9.838 9.410 1.00 98.56 87 LEU A CA 1
ATOM 666 C C . LEU A 1 87 ? -8.001 -10.785 8.341 1.00 98.56 87 LEU A C 1
ATOM 668 O O . LEU A 1 87 ? -7.264 -11.142 7.425 1.00 98.56 87 LEU A O 1
ATOM 672 N N . GLN A 1 88 ? -9.282 -11.153 8.429 1.00 98.81 88 GLN A N 1
ATOM 673 C CA . GLN A 1 88 ? -9.946 -11.961 7.410 1.00 98.81 88 GLN A CA 1
ATOM 674 C C . GLN A 1 88 ? -10.005 -11.216 6.072 1.00 98.81 88 GLN A C 1
ATOM 676 O O . GLN A 1 88 ? -9.617 -11.777 5.056 1.00 98.81 88 GLN A O 1
ATOM 681 N N . TYR A 1 89 ? -10.386 -9.936 6.071 1.00 98.81 89 TYR A N 1
ATOM 682 C CA . TYR A 1 89 ? -10.430 -9.129 4.851 1.00 98.81 89 TYR A CA 1
ATOM 683 C C . TYR A 1 89 ? -9.048 -8.986 4.201 1.00 98.81 89 TYR A C 1
ATOM 685 O O . TYR A 1 89 ? -8.896 -9.150 2.993 1.00 98.81 89 TYR A O 1
ATOM 693 N N . LEU A 1 90 ? -8.011 -8.723 5.004 1.00 98.75 90 LEU A N 1
ATOM 694 C CA . LEU A 1 90 ? -6.636 -8.636 4.512 1.00 98.75 90 LEU A CA 1
ATOM 695 C C . LEU A 1 90 ? -6.150 -9.978 3.937 1.00 98.75 90 LEU A C 1
ATOM 697 O O . LEU A 1 90 ? -5.452 -9.997 2.922 1.00 98.75 90 LEU A O 1
ATOM 701 N N . LEU A 1 91 ? -6.529 -11.098 4.561 1.00 98.75 91 LEU A N 1
ATOM 702 C CA . LEU A 1 91 ? -6.264 -12.435 4.034 1.00 98.75 91 LEU A CA 1
ATOM 703 C C . LEU A 1 91 ? -6.969 -12.652 2.689 1.00 98.75 91 LEU A C 1
ATOM 705 O O . LEU A 1 91 ? -6.344 -13.157 1.758 1.00 98.75 91 LEU A O 1
ATOM 709 N N . ASP A 1 92 ? -8.230 -12.241 2.568 1.00 98.81 92 ASP A N 1
ATOM 710 C CA . ASP A 1 92 ? -9.009 -12.377 1.338 1.00 98.81 92 ASP A CA 1
ATOM 711 C C . ASP A 1 92 ? -8.396 -11.553 0.194 1.00 98.81 92 ASP A C 1
ATOM 713 O O . ASP A 1 92 ? -8.242 -12.074 -0.914 1.00 98.81 92 ASP A O 1
ATOM 717 N N . LEU A 1 93 ? -7.945 -10.318 0.466 1.00 98.62 93 LEU A N 1
ATOM 718 C CA . LEU A 1 93 ? -7.188 -9.507 -0.500 1.00 98.62 93 LEU A CA 1
ATOM 719 C C . LEU A 1 93 ? -5.908 -10.218 -0.942 1.00 98.62 93 LEU A C 1
ATOM 721 O O . LEU A 1 93 ? -5.640 -10.323 -2.138 1.00 98.62 93 LEU A O 1
ATOM 725 N N . HIS A 1 94 ? -5.137 -10.756 0.005 1.00 98.69 94 HIS A N 1
ATOM 726 C CA . HIS A 1 94 ? -3.933 -11.521 -0.309 1.00 98.69 94 HIS A CA 1
ATOM 727 C C . HIS A 1 94 ? -4.235 -12.727 -1.207 1.00 98.69 94 HIS A C 1
ATOM 729 O O . HIS A 1 94 ? -3.546 -12.934 -2.206 1.00 98.69 94 HIS A O 1
ATOM 735 N N . GLN A 1 95 ? -5.264 -13.514 -0.886 1.00 98.62 95 GLN A N 1
ATOM 736 C CA . GLN A 1 95 ? -5.663 -14.670 -1.689 1.00 98.62 95 GLN A CA 1
ATOM 737 C C . GLN A 1 95 ? -6.143 -14.263 -3.084 1.00 98.62 95 GLN A C 1
ATOM 739 O O . GLN A 1 95 ? -5.804 -14.925 -4.065 1.00 98.62 95 GLN A O 1
ATOM 744 N N . PHE A 1 96 ? -6.921 -13.185 -3.185 1.00 98.69 96 PHE A N 1
ATOM 745 C CA . PHE A 1 96 ? -7.372 -12.651 -4.464 1.00 98.69 96 PHE A CA 1
ATOM 746 C C . PHE A 1 96 ? -6.189 -12.203 -5.324 1.00 98.69 96 PHE A C 1
ATOM 748 O O . PHE A 1 96 ? -6.114 -12.586 -6.491 1.00 98.69 96 PHE A O 1
ATOM 755 N N . VAL A 1 97 ? -5.233 -11.476 -4.742 1.00 98.56 97 VAL A N 1
ATOM 756 C CA . VAL A 1 97 ? -4.005 -11.057 -5.424 1.00 98.56 97 VAL A CA 1
ATOM 757 C C . VAL A 1 97 ? -3.217 -12.263 -5.922 1.00 98.56 97 VAL A C 1
ATOM 759 O O . VAL A 1 97 ? -2.934 -12.344 -7.113 1.00 98.56 97 VAL A O 1
ATOM 762 N N . TYR A 1 98 ? -2.933 -13.242 -5.060 1.00 98.31 98 TYR A N 1
ATOM 763 C CA . TYR A 1 98 ? -2.152 -14.424 -5.440 1.00 98.31 98 TYR A CA 1
ATOM 764 C C . TYR A 1 98 ? -2.776 -15.230 -6.586 1.00 98.31 98 TYR A C 1
ATOM 766 O O . TYR A 1 98 ? -2.047 -15.770 -7.412 1.00 98.31 98 TYR A O 1
ATOM 774 N N . ARG A 1 99 ? -4.110 -15.268 -6.706 1.00 98.31 99 ARG A N 1
ATOM 775 C CA . ARG A 1 99 ? -4.789 -15.916 -7.847 1.00 98.31 99 ARG A CA 1
ATOM 776 C C . ARG A 1 99 ? -4.549 -15.210 -9.189 1.00 98.31 99 ARG A C 1
ATOM 778 O O . ARG A 1 99 ? -4.785 -15.817 -10.228 1.00 98.31 99 ARG A O 1
ATOM 785 N N . HIS A 1 100 ? -4.083 -13.961 -9.176 1.00 98.19 100 HIS A N 1
ATOM 786 C CA . HIS A 1 100 ? -3.880 -13.122 -10.362 1.00 98.19 100 HIS A CA 1
ATOM 787 C C . HIS A 1 100 ? -2.423 -12.667 -10.562 1.00 98.19 100 HIS A C 1
ATOM 789 O O . HIS A 1 100 ? -2.158 -11.879 -11.470 1.00 98.19 100 HIS A O 1
ATOM 795 N N . LEU A 1 101 ? -1.480 -13.160 -9.750 1.00 96.31 101 LEU A N 1
ATOM 796 C CA . LEU A 1 101 ? -0.045 -12.862 -9.873 1.00 96.31 101 LEU A CA 1
ATOM 797 C C . LEU A 1 101 ? 0.705 -13.787 -10.848 1.00 96.31 101 LEU A C 1
ATOM 799 O O . LEU A 1 101 ? 1.861 -13.525 -11.173 1.00 96.31 101 LEU A O 1
ATOM 803 N N . GLY A 1 102 ? 0.068 -14.857 -11.336 1.00 96.56 102 GLY A N 1
ATOM 804 C CA . GLY A 1 102 ? 0.764 -15.883 -12.115 1.00 96.56 102 GLY A CA 1
ATOM 805 C C . GLY A 1 102 ? 1.819 -16.583 -11.256 1.00 96.56 102 GLY A C 1
ATOM 806 O O . GLY A 1 102 ? 1.499 -17.052 -10.167 1.00 96.56 102 GLY A O 1
ATOM 807 N N . ASP A 1 103 ? 3.064 -16.619 -11.732 1.00 97.25 103 ASP A N 1
ATOM 808 C CA . ASP A 1 103 ? 4.195 -17.225 -11.011 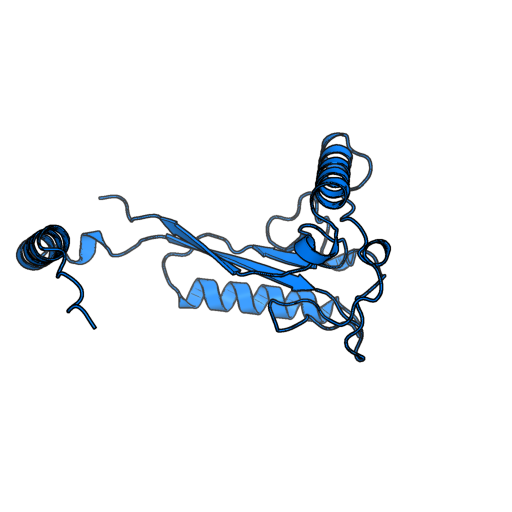1.00 97.25 103 ASP A CA 1
ATOM 809 C C . ASP A 1 103 ? 4.909 -16.244 -10.059 1.00 97.25 103 ASP A C 1
ATOM 811 O O . ASP A 1 103 ? 5.886 -16.610 -9.403 1.00 97.25 103 ASP A O 1
ATOM 815 N N . GLU A 1 104 ? 4.475 -14.982 -9.992 1.00 98.31 104 GLU A N 1
ATOM 816 C CA . GLU A 1 104 ? 5.066 -13.999 -9.083 1.00 98.31 104 GLU A CA 1
ATOM 817 C C . GLU A 1 104 ? 4.655 -14.236 -7.626 1.00 98.31 104 GLU A C 1
ATOM 819 O O . GLU A 1 104 ? 3.589 -14.766 -7.310 1.00 98.31 104 GLU A O 1
ATOM 824 N N . LEU A 1 105 ? 5.512 -13.786 -6.716 1.00 98.19 105 LEU A N 1
ATOM 825 C CA . LEU A 1 105 ? 5.341 -13.875 -5.275 1.00 98.19 105 LEU A CA 1
ATOM 826 C C . LEU A 1 105 ? 5.327 -12.480 -4.654 1.00 98.19 105 LEU A C 1
ATOM 828 O O . LEU A 1 105 ? 5.847 -11.523 -5.226 1.00 98.19 105 LEU A O 1
ATOM 832 N N . LEU A 1 106 ? 4.777 -12.375 -3.446 1.00 98.38 106 LEU A N 1
ATOM 833 C CA . LEU A 1 106 ? 4.892 -11.174 -2.625 1.00 98.38 106 LEU A CA 1
ATOM 834 C C . LEU A 1 106 ? 6.095 -11.308 -1.689 1.00 98.38 106 LEU A C 1
ATOM 836 O O . LEU A 1 106 ? 6.187 -12.263 -0.914 1.00 98.38 106 LEU A O 1
ATOM 840 N N . TRP A 1 107 ? 7.011 -10.346 -1.746 1.00 98.31 107 TRP A N 1
ATOM 841 C CA . TRP A 1 107 ? 8.165 -10.277 -0.861 1.00 98.31 107 TRP A CA 1
ATOM 842 C C . TRP A 1 107 ? 7.715 -10.111 0.594 1.00 98.31 107 TRP A C 1
ATOM 844 O O . TRP A 1 107 ? 6.932 -9.220 0.930 1.00 98.31 107 TRP A O 1
ATOM 854 N N . ALA A 1 108 ? 8.185 -11.006 1.462 1.00 95.94 108 ALA A N 1
ATOM 855 C CA . ALA A 1 108 ? 7.630 -11.177 2.802 1.00 95.94 108 ALA A CA 1
ATOM 856 C C . ALA A 1 108 ? 8.280 -10.291 3.880 1.00 95.94 108 ALA A C 1
ATOM 858 O O . ALA A 1 108 ? 7.888 -10.376 5.044 1.00 95.94 108 ALA A O 1
ATOM 859 N N . THR A 1 109 ? 9.278 -9.474 3.532 1.00 96.38 109 THR A N 1
ATOM 860 C CA . THR A 1 109 ? 10.033 -8.655 4.493 1.00 96.38 109 THR A CA 1
ATOM 861 C C . THR A 1 109 ? 10.081 -7.188 4.070 1.00 96.38 109 THR A C 1
ATOM 863 O O . THR A 1 109 ? 9.923 -6.862 2.898 1.00 96.38 109 THR A O 1
ATOM 866 N N . SER A 1 110 ? 10.289 -6.290 5.039 1.00 97.69 110 SER A N 1
ATOM 867 C CA . SER A 1 110 ? 10.277 -4.841 4.793 1.00 97.69 110 SER A CA 1
ATOM 868 C C . SER A 1 110 ? 11.424 -4.371 3.908 1.00 97.69 110 SER A C 1
ATOM 870 O O . SER A 1 110 ? 11.210 -3.590 2.984 1.00 97.69 110 SER A O 1
ATOM 872 N N . MET A 1 111 ? 12.644 -4.839 4.187 1.00 98.00 111 MET A N 1
ATOM 873 C CA . MET A 1 111 ? 13.802 -4.486 3.369 1.00 98.00 111 MET A CA 1
ATOM 874 C C . MET A 1 111 ? 13.682 -5.157 2.000 1.00 98.00 111 MET A C 1
ATOM 876 O O . MET A 1 111 ? 13.349 -6.344 1.953 1.00 98.00 111 MET A O 1
ATOM 880 N N . PRO A 1 112 ? 13.950 -4.429 0.905 1.00 95.62 112 PRO A N 1
ATOM 881 C CA . PRO A 1 112 ? 13.703 -4.917 -0.440 1.00 95.62 112 PRO A CA 1
ATOM 882 C C . PRO A 1 112 ? 14.524 -6.168 -0.766 1.00 95.62 112 PRO A C 1
ATOM 884 O O . PRO A 1 112 ? 15.566 -6.442 -0.163 1.00 95.62 112 PRO A O 1
ATOM 887 N N . CYS A 1 113 ? 14.051 -6.918 -1.760 1.00 93.25 113 CYS A N 1
ATOM 888 C CA . CYS A 1 113 ? 14.813 -8.004 -2.360 1.00 93.25 113 CYS A CA 1
ATOM 889 C C . CYS A 1 113 ? 16.087 -7.483 -3.053 1.00 93.25 113 CYS A C 1
ATOM 891 O O . CYS A 1 113 ? 16.313 -6.276 -3.153 1.00 93.25 113 CYS A O 1
ATOM 893 N N . ALA A 1 114 ? 16.915 -8.391 -3.577 1.00 91.75 114 ALA A N 1
ATOM 894 C CA . ALA A 1 114 ? 18.099 -7.999 -4.337 1.00 91.75 114 ALA A CA 1
ATOM 895 C C . ALA A 1 114 ? 17.702 -7.155 -5.564 1.00 91.75 114 ALA A C 1
ATOM 897 O O . ALA A 1 114 ? 16.968 -7.619 -6.442 1.00 91.75 114 ALA A O 1
ATOM 898 N N . ILE A 1 115 ? 18.183 -5.913 -5.595 1.00 94.94 115 ILE A N 1
ATOM 899 C CA . ILE A 1 115 ? 17.979 -4.935 -6.664 1.00 94.94 115 ILE A CA 1
ATOM 900 C C . ILE A 1 115 ? 19.349 -4.329 -6.963 1.00 94.94 115 ILE A C 1
ATOM 902 O O . ILE A 1 115 ? 20.025 -3.849 -6.054 1.00 94.94 115 ILE A O 1
ATOM 906 N N . ASP A 1 116 ? 19.761 -4.398 -8.228 1.00 91.50 116 ASP A N 1
ATOM 907 C CA . ASP A 1 116 ? 21.124 -4.059 -8.638 1.00 91.50 116 ASP A CA 1
ATOM 908 C C . ASP A 1 116 ? 21.319 -2.540 -8.748 1.00 91.50 116 ASP A C 1
ATOM 910 O O . ASP A 1 116 ? 22.347 -2.009 -8.321 1.00 91.50 116 ASP A O 1
ATOM 914 N N . ARG A 1 117 ? 20.337 -1.826 -9.316 1.00 94.69 117 ARG A N 1
ATOM 915 C CA . ARG A 1 117 ? 20.400 -0.374 -9.520 1.00 94.69 117 ARG A CA 1
ATOM 916 C C . ARG A 1 117 ? 19.077 0.304 -9.199 1.00 94.69 117 ARG A C 1
ATOM 918 O O . ARG A 1 117 ? 18.004 -0.276 -9.343 1.00 94.69 117 ARG A O 1
ATOM 925 N N . ASP A 1 118 ? 19.158 1.582 -8.849 1.00 92.75 118 ASP A N 1
ATOM 926 C CA . ASP A 1 118 ? 17.991 2.422 -8.568 1.00 92.75 118 ASP A CA 1
ATOM 927 C C . ASP A 1 118 ? 17.015 2.477 -9.750 1.00 92.75 118 ASP A C 1
ATOM 929 O O . ASP A 1 118 ? 15.798 2.448 -9.560 1.00 92.75 118 ASP A O 1
ATOM 933 N N . GLU A 1 119 ? 17.525 2.520 -10.985 1.00 93.12 119 GLU A N 1
ATOM 934 C CA . GLU A 1 119 ? 16.684 2.605 -12.183 1.00 93.12 119 GLU A CA 1
ATOM 935 C C . GLU A 1 119 ? 15.891 1.323 -12.456 1.00 93.12 119 GLU A C 1
ATOM 937 O O . GLU A 1 119 ? 14.892 1.380 -13.179 1.00 93.12 119 GLU A O 1
ATOM 942 N N . ASP A 1 120 ? 16.296 0.198 -11.858 1.00 95.56 120 ASP A N 1
ATOM 943 C CA . ASP A 1 120 ? 15.616 -1.090 -12.002 1.00 95.56 120 ASP A CA 1
ATOM 944 C C . ASP A 1 120 ? 14.284 -1.121 -11.230 1.00 95.56 120 ASP A C 1
ATOM 946 O O . ASP A 1 120 ? 13.474 -2.018 -11.447 1.00 95.56 120 ASP A O 1
ATOM 950 N N . ILE A 1 121 ? 14.018 -0.128 -10.368 1.00 97.94 121 ILE A N 1
ATOM 951 C CA . ILE A 1 121 ? 12.742 0.044 -9.663 1.00 97.94 121 ILE A CA 1
ATOM 952 C C . ILE A 1 121 ? 11.788 0.856 -10.558 1.00 97.94 121 ILE A C 1
ATOM 954 O O . ILE A 1 121 ? 11.965 2.079 -10.697 1.00 97.94 121 ILE A O 1
ATOM 958 N N . PRO A 1 122 ? 10.771 0.224 -11.181 1.00 97.56 122 PRO A N 1
ATOM 959 C CA . PRO A 1 122 ? 9.853 0.913 -12.079 1.00 97.56 122 PRO A CA 1
ATOM 960 C C . PRO A 1 122 ? 8.931 1.839 -11.287 1.00 97.56 122 PRO A C 1
ATOM 962 O O . PRO A 1 122 ? 8.336 1.421 -10.305 1.00 97.56 122 PRO A O 1
ATOM 965 N N . LEU A 1 123 ? 8.755 3.089 -11.717 1.00 98.44 123 LEU A N 1
ATOM 966 C CA . LEU A 1 123 ? 7.786 3.989 -11.078 1.00 98.44 123 LEU A CA 1
ATOM 967 C C . LEU A 1 123 ? 6.359 3.490 -11.310 1.00 98.44 123 LEU A C 1
ATOM 969 O O . LEU A 1 123 ? 6.042 3.104 -12.437 1.00 98.44 123 LEU A O 1
ATOM 973 N N . ALA A 1 124 ? 5.493 3.597 -10.302 1.00 98.69 124 ALA A N 1
ATOM 974 C CA . ALA A 1 124 ? 4.082 3.259 -10.461 1.00 98.69 124 ALA A CA 1
ATOM 975 C C . ALA A 1 124 ? 3.399 4.092 -11.560 1.00 98.69 124 ALA A C 1
ATOM 977 O O . ALA A 1 124 ? 3.587 5.316 -11.672 1.00 98.69 124 ALA A O 1
ATOM 978 N N . GLN A 1 125 ? 2.594 3.417 -12.376 1.00 98.56 125 GLN A N 1
ATOM 979 C CA . GLN A 1 125 ? 1.924 3.952 -13.552 1.00 98.56 125 GLN A CA 1
ATOM 980 C C . GLN A 1 125 ? 0.413 4.032 -13.327 1.00 98.56 125 GLN A C 1
ATOM 982 O O . GLN A 1 125 ? -0.266 3.037 -13.106 1.00 98.56 125 GLN A O 1
ATOM 987 N N . TYR A 1 126 ? -0.146 5.233 -13.487 1.00 98.44 126 TYR A N 1
ATOM 988 C CA . TYR A 1 126 ? -1.573 5.497 -13.245 1.00 98.44 126 TYR A CA 1
ATOM 989 C C . TYR A 1 126 ? -2.326 5.964 -14.503 1.00 98.44 126 TYR A C 1
ATOM 991 O O . TYR A 1 126 ? -3.331 6.674 -14.433 1.00 98.44 126 TYR A O 1
ATOM 999 N N . GLY A 1 127 ? -1.822 5.608 -15.687 1.00 97.06 127 GLY A N 1
ATOM 1000 C CA . GLY A 1 127 ? -2.421 5.979 -16.970 1.00 97.06 127 GLY A CA 1
ATOM 1001 C C . GLY A 1 127 ? -2.178 7.438 -17.389 1.00 97.06 127 GLY A C 1
ATOM 1002 O O . GLY A 1 127 ? -1.227 8.091 -16.964 1.00 97.06 127 GLY A O 1
ATOM 1003 N N . ARG A 1 128 ? -3.018 7.946 -18.305 1.00 97.94 128 ARG A N 1
ATOM 1004 C CA . ARG A 1 128 ? -2.795 9.226 -19.017 1.00 97.94 128 ARG A CA 1
ATOM 1005 C C . ARG A 1 128 ? -3.590 10.422 -18.483 1.00 97.94 128 ARG A C 1
ATOM 1007 O O . ARG A 1 128 ? -3.389 11.533 -18.973 1.00 97.94 128 ARG A O 1
ATOM 1014 N N . SER A 1 129 ? -4.479 10.221 -17.509 1.00 98.56 129 SER A N 1
ATOM 1015 C CA . SER A 1 129 ? -5.234 11.316 -16.887 1.00 98.56 129 SER A CA 1
ATOM 1016 C C . SER A 1 129 ? -4.289 12.299 -16.183 1.00 98.56 129 SER A C 1
ATOM 1018 O O . SER A 1 129 ? -3.178 11.933 -15.794 1.00 98.56 129 SER A O 1
ATOM 1020 N N . HIS A 1 130 ? -4.706 13.557 -16.000 1.00 98.50 130 HIS A N 1
ATOM 1021 C CA . HIS A 1 130 ? -3.872 14.549 -15.307 1.00 98.50 130 HIS A CA 1
ATOM 1022 C C . HIS A 1 130 ? -3.496 14.096 -13.891 1.00 98.50 130 HIS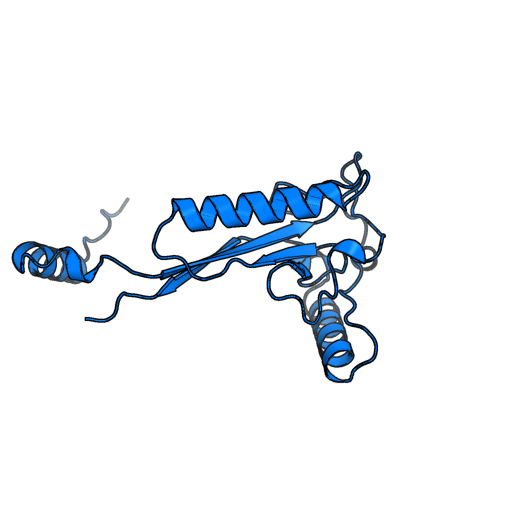 A C 1
ATOM 1024 O O . HIS A 1 130 ? -2.329 14.190 -13.516 1.00 98.50 130 HIS A O 1
ATOM 1030 N N . ILE A 1 131 ? -4.452 13.537 -13.143 1.00 98.38 131 ILE A N 1
ATOM 1031 C CA . ILE A 1 131 ? -4.211 13.029 -11.788 1.00 98.38 131 ILE A CA 1
ATOM 1032 C C . ILE A 1 131 ? -3.270 11.815 -11.785 1.00 98.38 131 ILE A C 1
ATOM 1034 O O . ILE A 1 131 ? -2.367 11.746 -10.952 1.00 98.38 131 ILE A O 1
ATOM 1038 N N . GLY A 1 132 ? -3.413 10.902 -12.752 1.00 98.62 132 GLY A N 1
ATOM 1039 C CA . GLY A 1 132 ? -2.532 9.743 -12.879 1.00 98.62 132 GLY A CA 1
ATOM 1040 C C . GLY A 1 132 ? -1.094 10.155 -13.194 1.00 98.62 132 GLY A C 1
ATOM 1041 O O . GLY A 1 132 ? -0.159 9.778 -12.489 1.00 98.62 132 GLY A O 1
ATOM 1042 N N . ARG A 1 133 ? -0.918 11.039 -14.184 1.00 98.62 133 ARG A N 1
ATOM 1043 C CA . ARG A 1 133 ? 0.395 11.606 -14.530 1.00 98.62 133 ARG A CA 1
ATOM 1044 C C . ARG A 1 133 ? 1.018 12.357 -13.356 1.00 98.62 133 ARG A C 1
ATOM 1046 O O . ARG A 1 133 ? 2.212 12.206 -13.121 1.00 98.62 133 ARG A O 1
ATOM 1053 N N . MET A 1 134 ? 0.231 13.135 -12.612 1.00 98.69 134 MET A N 1
ATOM 1054 C CA . MET A 1 134 ? 0.704 13.846 -11.422 1.00 98.69 134 MET A CA 1
ATOM 1055 C C . MET A 1 134 ? 1.256 12.877 -10.365 1.00 98.69 134 MET A C 1
ATOM 1057 O O . MET A 1 134 ? 2.348 13.115 -9.852 1.00 98.69 134 MET A O 1
ATOM 1061 N N . LYS A 1 135 ? 0.562 11.765 -10.078 1.00 98.69 135 LYS A N 1
ATOM 1062 C CA . LYS A 1 135 ? 1.025 10.746 -9.116 1.00 98.69 135 LYS A CA 1
ATOM 1063 C C . LYS A 1 135 ? 2.330 10.065 -9.548 1.00 98.69 135 LYS A C 1
ATOM 1065 O O . LYS A 1 135 ? 3.202 9.851 -8.703 1.00 98.69 135 LYS A O 1
ATOM 1070 N N . THR A 1 136 ? 2.501 9.774 -10.839 1.00 98.69 136 THR A N 1
ATOM 1071 C CA . THR A 1 136 ? 3.762 9.223 -11.372 1.00 98.69 136 THR A CA 1
ATOM 1072 C C . THR A 1 136 ? 4.891 10.262 -11.349 1.00 98.69 136 THR A C 1
ATOM 1074 O O . THR A 1 136 ? 6.012 9.943 -10.956 1.00 98.69 136 THR A O 1
ATOM 1077 N N . ILE A 1 137 ? 4.615 11.527 -11.694 1.00 98.69 137 ILE A N 1
ATOM 1078 C CA . ILE A 1 137 ? 5.600 12.625 -11.620 1.00 98.69 137 ILE A CA 1
ATOM 1079 C C . ILE A 1 137 ? 6.065 12.847 -10.177 1.00 98.69 137 ILE A C 1
ATOM 1081 O O . ILE A 1 137 ? 7.257 13.036 -9.942 1.00 98.69 137 ILE A O 1
ATOM 1085 N N . TYR A 1 138 ? 5.148 12.784 -9.211 1.00 98.69 138 TYR A N 1
ATOM 1086 C CA . TYR A 1 138 ? 5.479 12.856 -7.790 1.00 98.69 138 TYR A CA 1
ATOM 1087 C C . TYR A 1 138 ? 6.499 11.777 -7.388 1.00 98.69 138 TYR A C 1
ATOM 1089 O O . TYR A 1 138 ? 7.536 12.105 -6.811 1.00 98.69 138 TYR A O 1
ATOM 1097 N N . ARG A 1 139 ? 6.273 10.517 -7.784 1.00 98.62 139 ARG A N 1
ATOM 1098 C CA . ARG A 1 139 ? 7.200 9.394 -7.532 1.00 98.62 139 ARG A CA 1
ATOM 1099 C C . ARG A 1 139 ? 8.542 9.571 -8.235 1.00 98.62 139 ARG A C 1
ATOM 1101 O O . ARG A 1 139 ? 9.589 9.307 -7.648 1.00 98.62 139 ARG A O 1
ATOM 1108 N N . ASN A 1 140 ? 8.545 10.105 -9.455 1.00 98.44 140 ASN A N 1
ATOM 1109 C CA . ASN A 1 140 ? 9.795 10.475 -10.115 1.00 98.44 140 ASN A CA 1
ATOM 1110 C C . ASN A 1 140 ? 10.574 11.517 -9.291 1.00 98.44 140 ASN A C 1
ATOM 1112 O O . ASN A 1 140 ? 11.774 11.370 -9.078 1.00 98.44 140 ASN A O 1
ATOM 1116 N N . GLY A 1 141 ? 9.882 12.534 -8.768 1.00 98.50 141 GLY A N 1
ATOM 1117 C CA . GLY A 1 141 ? 10.471 13.545 -7.891 1.00 98.50 141 GLY A CA 1
ATOM 1118 C C . GLY A 1 141 ? 11.054 12.963 -6.601 1.00 98.50 141 GLY A C 1
ATOM 1119 O O . GLY A 1 141 ? 12.151 13.352 -6.209 1.00 98.50 141 GLY A O 1
ATOM 1120 N N . LEU A 1 142 ? 10.363 12.010 -5.968 1.00 98.38 142 LEU A N 1
ATOM 1121 C CA . LEU A 1 142 ? 10.881 11.277 -4.807 1.00 98.38 142 LEU A CA 1
ATOM 1122 C C . LEU A 1 142 ? 12.157 10.499 -5.150 1.00 98.38 142 LEU A C 1
ATOM 1124 O O . LEU A 1 142 ? 13.141 10.603 -4.421 1.00 98.38 142 LEU A O 1
ATOM 1128 N N . GLY A 1 143 ? 12.171 9.800 -6.290 1.00 97.88 143 GLY A N 1
ATOM 1129 C CA . GLY A 1 143 ? 13.352 9.071 -6.761 1.00 97.88 143 GLY A CA 1
ATOM 1130 C C . GLY A 1 143 ? 14.561 9.980 -6.982 1.00 97.88 143 GLY A C 1
ATOM 1131 O O . GLY A 1 143 ? 15.664 9.646 -6.572 1.00 97.88 143 GLY A O 1
ATOM 1132 N N . LEU A 1 144 ? 14.349 11.169 -7.553 1.00 97.75 144 LEU A N 1
ATOM 1133 C CA . LEU A 1 144 ? 15.418 12.152 -7.771 1.00 97.75 144 LEU A CA 1
ATOM 1134 C C . LEU A 1 144 ? 15.950 12.780 -6.473 1.00 97.75 144 LEU A C 1
ATOM 1136 O O . LEU A 1 144 ? 17.097 13.215 -6.436 1.00 97.75 144 LEU A O 1
ATOM 1140 N N . ARG A 1 145 ? 15.121 12.883 -5.428 1.00 98.25 145 ARG A N 1
ATOM 1141 C CA . ARG A 1 145 ? 15.496 13.527 -4.157 1.00 98.25 145 ARG A CA 1
ATOM 1142 C C . ARG A 1 145 ? 16.136 12.570 -3.164 1.00 98.25 145 ARG A C 1
ATOM 1144 O O . ARG A 1 145 ? 17.005 12.990 -2.408 1.00 98.25 145 ARG A O 1
ATOM 1151 N N . TYR A 1 146 ? 15.665 11.327 -3.136 1.00 97.56 146 TYR A N 1
ATOM 1152 C CA . TYR A 1 146 ? 15.972 10.390 -2.058 1.00 97.56 146 TYR A CA 1
ATOM 1153 C C . TYR A 1 146 ? 16.487 9.029 -2.540 1.00 97.56 146 TYR A C 1
ATOM 1155 O O . TYR A 1 146 ? 16.819 8.187 -1.711 1.00 97.56 146 TYR A O 1
ATOM 1163 N N . GLY A 1 147 ? 16.554 8.807 -3.855 1.00 97.44 147 GLY A N 1
ATOM 1164 C CA . GLY A 1 147 ? 16.846 7.500 -4.438 1.00 97.44 147 GLY A CA 1
ATOM 1165 C C . GLY A 1 147 ? 15.618 6.592 -4.465 1.00 97.44 147 GLY A C 1
ATOM 1166 O O . GLY A 1 147 ? 14.719 6.687 -3.625 1.00 97.44 147 GLY A O 1
ATOM 1167 N N . ARG A 1 148 ? 15.562 5.708 -5.461 1.00 97.56 148 ARG A N 1
ATOM 1168 C CA . ARG A 1 148 ? 14.477 4.735 -5.626 1.00 97.56 148 ARG A CA 1
ATOM 1169 C C . ARG A 1 148 ? 14.604 3.578 -4.641 1.00 97.56 148 ARG A C 1
ATOM 1171 O O . ARG A 1 148 ? 13.579 3.102 -4.165 1.00 97.56 148 ARG A O 1
ATOM 1178 N N . MET A 1 149 ? 15.826 3.169 -4.280 1.00 97.00 149 MET A N 1
ATOM 1179 C CA . MET A 1 149 ? 16.065 2.088 -3.314 1.00 97.00 149 MET A CA 1
ATOM 1180 C C . MET A 1 149 ? 15.346 2.308 -1.985 1.00 97.00 149 MET A C 1
ATOM 1182 O O . MET A 1 149 ? 14.669 1.412 -1.487 1.00 97.00 149 MET A O 1
ATOM 1186 N N . MET A 1 150 ? 15.444 3.524 -1.435 1.00 96.62 150 MET A N 1
ATOM 1187 C CA . MET A 1 150 ? 14.793 3.876 -0.170 1.00 96.62 150 MET A CA 1
ATOM 1188 C C . MET A 1 150 ? 13.269 3.720 -0.254 1.00 96.62 150 MET A C 1
ATOM 1190 O O . MET A 1 150 ? 12.633 3.344 0.723 1.00 96.62 150 MET A O 1
ATOM 1194 N N . GLN A 1 151 ? 12.695 3.984 -1.427 1.00 97.81 151 GLN A N 1
ATOM 1195 C CA . GLN A 1 151 ? 11.255 3.935 -1.675 1.00 97.81 151 GLN A CA 1
ATOM 1196 C C . GLN A 1 151 ? 10.742 2.515 -1.972 1.00 97.81 151 GLN A C 1
ATOM 1198 O O . GLN A 1 151 ? 9.542 2.313 -2.099 1.00 97.81 151 GLN A O 1
ATOM 1203 N N . ALA A 1 152 ? 11.634 1.529 -2.125 1.00 96.88 152 ALA A N 1
ATOM 1204 C CA . ALA A 1 152 ? 11.260 0.123 -2.281 1.00 96.88 152 ALA A CA 1
ATOM 1205 C C . ALA A 1 152 ? 11.155 -0.622 -0.938 1.00 96.88 152 ALA A C 1
ATOM 1207 O O . ALA A 1 152 ? 10.807 -1.804 -0.921 1.00 96.88 152 ALA A O 1
ATOM 1208 N N . ILE A 1 153 ? 11.470 0.044 0.179 1.00 98.00 153 ILE A N 1
ATOM 1209 C CA . ILE A 1 153 ? 11.222 -0.484 1.522 1.00 98.00 153 ILE A CA 1
ATOM 1210 C C . ILE A 1 153 ? 9.710 -0.510 1.745 1.00 98.00 153 ILE A C 1
ATOM 1212 O O . ILE A 1 153 ? 9.048 0.500 1.538 1.00 98.00 153 ILE A O 1
ATOM 1216 N N . SER A 1 154 ? 9.187 -1.656 2.177 1.00 98.06 154 SER A N 1
ATOM 1217 C CA . SER A 1 154 ? 7.754 -1.863 2.409 1.00 98.06 154 SER A CA 1
ATOM 1218 C C . SER A 1 154 ? 7.391 -1.842 3.892 1.00 98.06 154 SER A C 1
ATOM 1220 O O . SER A 1 154 ? 8.166 -2.280 4.756 1.00 98.06 154 SER A O 1
ATOM 1222 N N . GLY A 1 155 ? 6.190 -1.351 4.189 1.00 98.12 155 GLY A N 1
ATOM 1223 C CA . GLY A 1 155 ? 5.669 -1.216 5.541 1.00 98.12 155 GLY A CA 1
ATOM 1224 C C . GLY A 1 155 ? 4.275 -1.799 5.763 1.00 98.12 155 GLY A C 1
ATOM 1225 O O . GLY A 1 155 ? 3.633 -2.387 4.889 1.00 98.12 155 GLY A O 1
ATOM 1226 N N . VAL A 1 156 ? 3.821 -1.629 7.004 1.00 98.44 156 VAL A N 1
ATOM 1227 C CA . VAL A 1 156 ? 2.428 -1.813 7.412 1.00 98.44 156 VAL A CA 1
ATOM 1228 C C . VAL A 1 156 ? 2.000 -0.550 8.142 1.00 98.44 156 VAL A C 1
ATOM 1230 O O . VAL A 1 156 ? 2.619 -0.180 9.143 1.00 98.44 156 VAL A O 1
ATOM 1233 N N . HIS A 1 157 ? 0.930 0.089 7.681 1.00 98.75 157 HIS A N 1
ATOM 1234 C CA . HIS A 1 157 ? 0.308 1.198 8.395 1.00 98.75 157 HIS A CA 1
ATOM 1235 C C . HIS A 1 157 ? -0.896 0.680 9.173 1.00 98.75 157 HIS A C 1
ATOM 1237 O O . HIS A 1 157 ? -1.792 0.050 8.614 1.00 98.75 157 HIS A O 1
ATOM 1243 N N . PHE A 1 158 ? -0.916 0.935 10.482 1.00 98.38 158 PHE A N 1
ATOM 1244 C CA . PHE A 1 158 ? -2.059 0.627 11.335 1.00 98.38 158 PHE A CA 1
ATOM 1245 C C . PHE A 1 158 ? -2.844 1.905 11.616 1.00 98.38 158 PHE A C 1
ATOM 1247 O O . PHE A 1 158 ? -2.402 2.779 12.362 1.00 98.38 158 PHE A O 1
ATOM 1254 N N . ASN A 1 159 ? -4.029 1.989 11.026 1.00 98.31 159 ASN A N 1
ATOM 1255 C CA . ASN A 1 159 ? -4.932 3.117 11.163 1.00 98.31 159 ASN A CA 1
ATOM 1256 C C . ASN A 1 159 ? -5.932 2.835 12.288 1.00 98.31 159 ASN A C 1
ATOM 1258 O O . ASN A 1 159 ? -6.544 1.768 12.307 1.00 98.31 159 ASN A O 1
ATOM 1262 N N . TYR A 1 160 ? -6.137 3.782 13.209 1.00 97.31 160 TYR A N 1
ATOM 1263 C CA . TYR A 1 160 ? -7.063 3.629 14.337 1.00 97.31 160 TYR A CA 1
ATOM 1264 C C . TYR A 1 160 ? -7.842 4.915 14.625 1.00 97.31 160 TYR A C 1
ATOM 1266 O O . TYR A 1 160 ? -7.293 6.014 14.583 1.00 97.31 160 TYR A O 1
ATOM 1274 N N . SER A 1 161 ? -9.120 4.771 14.974 1.00 95.50 161 SER A N 1
ATOM 1275 C CA . SER A 1 161 ? -9.986 5.861 15.426 1.00 95.50 161 SER A CA 1
ATOM 1276 C C . SER A 1 161 ? -10.693 5.478 16.721 1.00 95.50 161 SER A C 1
ATOM 1278 O O . SER A 1 161 ? -11.180 4.355 16.873 1.00 95.50 161 SER A O 1
ATOM 1280 N N . PHE A 1 162 ? -10.751 6.422 17.659 1.00 92.38 162 PHE A N 1
ATOM 1281 C CA . PHE A 1 162 ? -11.461 6.228 18.918 1.00 92.38 162 PHE A CA 1
ATOM 1282 C C . PHE A 1 162 ? -12.974 6.102 18.685 1.00 92.38 162 PHE A C 1
ATOM 1284 O O . PHE A 1 162 ? -13.508 6.742 17.771 1.00 92.38 162 PHE A O 1
ATOM 1291 N N . PRO A 1 163 ? -13.676 5.296 19.501 1.00 90.50 163 PRO A N 1
ATOM 1292 C CA . PRO A 1 163 ? -15.132 5.258 19.474 1.00 90.50 163 PRO A CA 1
ATOM 1293 C C . PRO A 1 163 ? -15.710 6.634 19.826 1.00 90.50 163 PRO A C 1
ATOM 1295 O O . PRO A 1 163 ? -15.104 7.407 20.574 1.00 90.50 163 PRO A O 1
ATOM 1298 N N . ARG A 1 164 ? -16.884 6.952 19.273 1.00 82.00 164 ARG A N 1
ATOM 1299 C CA . ARG A 1 164 ? -17.641 8.131 19.712 1.00 82.00 164 ARG A CA 1
ATOM 1300 C C . ARG A 1 164 ? -18.373 7.802 21.025 1.00 82.00 164 ARG A C 1
ATOM 1302 O O . ARG A 1 164 ? -18.779 6.649 21.168 1.00 82.00 164 ARG A O 1
ATOM 1309 N N . PRO A 1 165 ? -18.518 8.774 21.945 1.00 64.94 165 PRO A N 1
ATOM 1310 C CA . PRO A 1 165 ? -19.341 8.623 23.145 1.00 64.94 165 PRO A CA 1
ATOM 1311 C C . PRO A 1 165 ? -20.802 8.294 22.830 1.00 64.94 165 PRO A C 1
ATOM 1313 O O . PRO A 1 165 ? -21.284 8.739 21.760 1.00 64.94 165 PRO A O 1
#

Foldseek 3Di:
DPDPPPPPVVVVVVVVVVVVVCPCQQAQKWKKKKWKWFKAAPVQHGDPDAQQCQQPALQDDPAWHADFFSRIIIGIDDIDRDPVVRVVVSVVVVVSVVVRSVRIDTDDAQQGTDDDALPSGHGHARDDDPVRVVNSVVSVVCCVPPNNNVVNGIDMDMDIGGDDD